Protein AF-A0A3M1FRE9-F1 (afdb_monomer)

Mean predicted aligned error: 2.95 Å

Radius of gyration: 11.67 Å; Cα contacts (8 Å, |Δi|>4): 40; chains: 1; bounding box: 30×22×30 Å

Solvent-accessible surface area (backbone atoms only — not comparable to full-atom values): 2835 Å² total; per-residue (Å²): 138,90,85,87,84,84,88,86,76,72,72,36,71,89,46,54,88,74,25,38,95,94,45,35,44,50,69,41,50,89,82,77,81,50,27,51,52,66,72,73,108

Foldseek 3Di:
DDDDDDDPDDQQVVPPPQGDPVRHQQQDDPPVPGGVVVVVD

Secondary str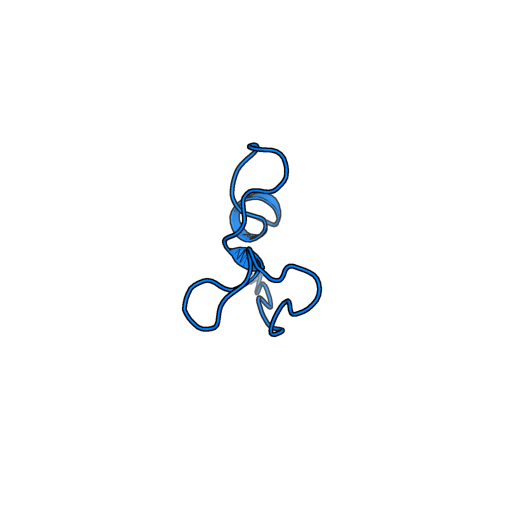ucture (DSSP, 8-state):
------------GGGTTT-BTTB-GGG--SSSSS-TTTTT-

Structure (mmCIF, N/CA/C/O backbone):
data_AF-A0A3M1FRE9-F1
#
_entry.id   AF-A0A3M1FRE9-F1
#
loop_
_atom_site.group_PDB
_atom_site.id
_atom_site.type_symbol
_atom_site.label_atom_id
_atom_site.label_alt_id
_atom_site.label_comp_id
_atom_site.label_asym_id
_atom_site.label_entity_id
_atom_site.label_seq_id
_atom_site.pdbx_PDB_ins_code
_atom_site.Cartn_x
_atom_site.Cartn_y
_atom_site.Cartn_z
_atom_site.occupancy
_atom_site.B_iso_or_equiv
_atom_site.auth_seq_id
_atom_site.auth_comp_id
_atom_site.auth_asym_id
_atom_site.auth_atom_id
_atom_site.pdbx_PDB_model_num
ATOM 1 N N . MET A 1 1 ? -23.777 2.568 16.850 1.00 77.44 1 MET A N 1
ATOM 2 C CA . MET A 1 1 ? -22.307 2.485 16.732 1.00 77.44 1 MET A CA 1
ATOM 3 C C . MET A 1 1 ? -21.993 2.136 15.289 1.00 77.44 1 MET A C 1
ATOM 5 O O . MET A 1 1 ? -22.527 1.139 14.818 1.00 77.44 1 MET A O 1
ATOM 9 N N . THR A 1 2 ? -21.217 2.956 14.585 1.00 93.00 2 THR A N 1
ATOM 10 C CA . THR A 1 2 ? -20.903 2.726 13.166 1.00 93.00 2 THR A CA 1
ATOM 11 C C . THR A 1 2 ? -19.443 2.322 13.048 1.00 93.00 2 THR A C 1
ATOM 13 O O . THR A 1 2 ? -18.576 3.016 13.569 1.00 93.00 2 THR A O 1
ATOM 16 N N . TYR A 1 3 ? -19.183 1.200 12.382 1.00 95.56 3 TYR A N 1
ATOM 17 C CA . TYR A 1 3 ? -17.837 0.698 12.120 1.00 95.56 3 TYR A CA 1
ATOM 18 C C . TYR A 1 3 ? -17.503 0.868 10.643 1.00 95.56 3 TYR A C 1
ATOM 20 O O . TYR A 1 3 ? -18.375 0.720 9.787 1.00 95.56 3 TYR A O 1
ATOM 28 N N . ILE A 1 4 ? -16.235 1.153 10.357 1.00 95.19 4 ILE A N 1
ATOM 29 C CA . ILE A 1 4 ? -15.719 1.293 8.996 1.00 95.19 4 ILE A CA 1
ATOM 30 C C . ILE A 1 4 ? -14.708 0.176 8.761 1.00 95.19 4 ILE A C 1
ATOM 32 O O . ILE A 1 4 ? -13.824 -0.056 9.584 1.00 95.19 4 ILE A O 1
ATOM 36 N N . VAL A 1 5 ? -14.848 -0.516 7.633 1.00 95.31 5 VAL A N 1
ATOM 37 C CA . VAL A 1 5 ? -13.930 -1.568 7.192 1.00 95.31 5 VAL A CA 1
ATOM 38 C C . VAL A 1 5 ? -13.432 -1.215 5.798 1.00 95.31 5 VAL A C 1
ATOM 40 O O . VAL A 1 5 ? -14.231 -0.990 4.891 1.00 95.31 5 VAL A O 1
ATOM 43 N N . ILE A 1 6 ? -12.112 -1.195 5.618 1.00 95.62 6 ILE A N 1
ATOM 44 C CA . ILE A 1 6 ? -11.468 -0.946 4.325 1.00 95.62 6 ILE A CA 1
ATOM 45 C C . ILE A 1 6 ? -10.952 -2.276 3.773 1.00 95.62 6 ILE A C 1
ATOM 47 O O . ILE A 1 6 ? -10.079 -2.913 4.363 1.00 95.62 6 ILE A O 1
ATOM 51 N N . MET A 1 7 ? -11.467 -2.698 2.616 1.00 95.94 7 MET A N 1
ATOM 52 C CA . MET A 1 7 ? -10.970 -3.891 1.925 1.00 95.94 7 MET A CA 1
ATOM 53 C C . MET A 1 7 ? -9.724 -3.560 1.093 1.00 95.94 7 MET A C 1
ATOM 55 O O . MET A 1 7 ? -9.819 -2.973 0.017 1.00 95.94 7 MET A O 1
ATOM 59 N N . ALA A 1 8 ? -8.549 -3.984 1.560 1.00 95.00 8 ALA A N 1
ATOM 60 C CA . ALA A 1 8 ? -7.259 -3.735 0.906 1.00 95.00 8 ALA A CA 1
ATOM 61 C C . ALA A 1 8 ? -6.695 -4.991 0.205 1.00 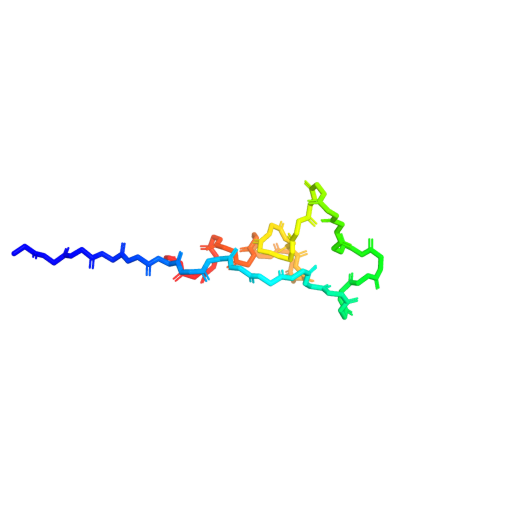95.00 8 ALA A C 1
ATOM 63 O O . ALA A 1 8 ? -5.595 -5.455 0.503 1.00 95.00 8 ALA A O 1
ATOM 64 N N . GLY A 1 9 ? -7.473 -5.569 -0.716 1.00 91.12 9 GLY A N 1
ATOM 65 C CA . GLY A 1 9 ? -7.107 -6.773 -1.474 1.00 91.12 9 GLY A CA 1
ATOM 66 C C . GLY A 1 9 ? -6.629 -6.525 -2.915 1.00 91.12 9 GLY A C 1
ATOM 67 O O . GLY A 1 9 ? -6.672 -5.411 -3.448 1.00 91.12 9 GLY A O 1
ATOM 68 N N . GLY A 1 10 ? -6.231 -7.616 -3.579 1.00 92.50 10 GLY A N 1
ATOM 69 C CA . GLY A 1 10 ? -5.824 -7.654 -4.989 1.00 92.50 10 GLY A CA 1
ATOM 70 C C . GLY A 1 10 ? -4.309 -7.541 -5.203 1.00 92.50 10 GLY A C 1
ATOM 71 O O . GLY A 1 10 ? -3.647 -6.689 -4.624 1.00 92.50 10 GLY A O 1
ATOM 72 N N . GLN A 1 11 ? -3.757 -8.379 -6.090 1.00 86.69 11 GLN A N 1
ATOM 73 C CA . GLN A 1 11 ? -2.300 -8.530 -6.268 1.00 86.69 11 GLN A CA 1
ATOM 74 C C . GLN A 1 11 ? -1.581 -7.308 -6.875 1.00 86.69 11 GLN A C 1
ATOM 76 O O . GLN A 1 11 ? -0.356 -7.215 -6.819 1.00 86.69 11 GLN A O 1
ATOM 81 N N . GLY A 1 12 ? -2.315 -6.369 -7.482 1.00 94.00 12 GLY A N 1
ATOM 82 C CA . GLY A 1 12 ? -1.716 -5.163 -8.059 1.00 94.00 12 GLY A CA 1
ATOM 83 C C . GLY A 1 12 ? -0.755 -5.437 -9.222 1.00 94.00 12 GLY A C 1
ATOM 84 O O . GLY A 1 12 ? 0.203 -4.695 -9.396 1.00 94.00 12 GLY A O 1
ATOM 85 N N . THR A 1 13 ? -0.989 -6.481 -10.025 1.00 95.12 13 THR A N 1
ATOM 86 C CA . THR A 1 13 ? -0.072 -6.921 -11.099 1.00 95.12 13 THR A CA 1
ATOM 87 C C . THR A 1 13 ? 0.213 -5.851 -12.156 1.00 95.12 13 THR A C 1
ATOM 89 O O . THR A 1 13 ? 1.316 -5.812 -12.686 1.00 95.12 13 THR A O 1
ATOM 92 N N . ARG A 1 14 ? -0.727 -4.928 -12.408 1.00 96.69 14 ARG A N 1
ATOM 93 C CA . ARG A 1 14 ? -0.526 -3.774 -13.312 1.00 96.69 14 ARG A CA 1
ATOM 94 C C . ARG A 1 14 ? 0.510 -2.76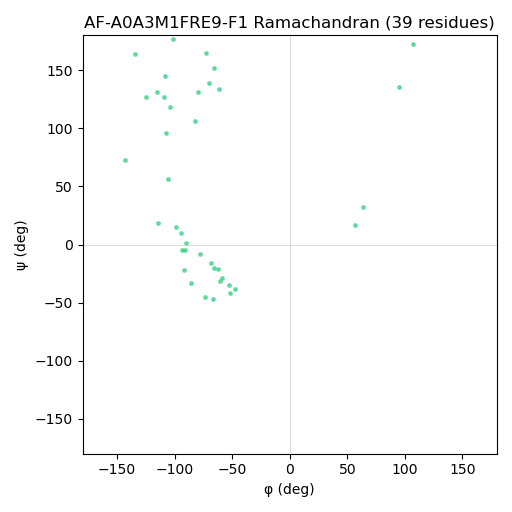8 -12.807 1.00 96.69 14 ARG A C 1
ATOM 96 O O . ARG A 1 14 ? 1.025 -1.989 -13.592 1.00 96.69 14 ARG A O 1
ATOM 103 N N . PHE A 1 15 ? 0.799 -2.786 -11.508 1.00 95.75 15 PHE A N 1
ATOM 104 C CA . PHE A 1 15 ? 1.824 -1.955 -10.886 1.00 95.75 15 PHE A CA 1
ATOM 105 C C . PHE A 1 15 ? 3.164 -2.678 -10.774 1.00 95.75 15 PHE A C 1
ATOM 107 O O . PHE A 1 15 ? 4.047 -2.190 -10.084 1.00 95.75 15 PHE A O 1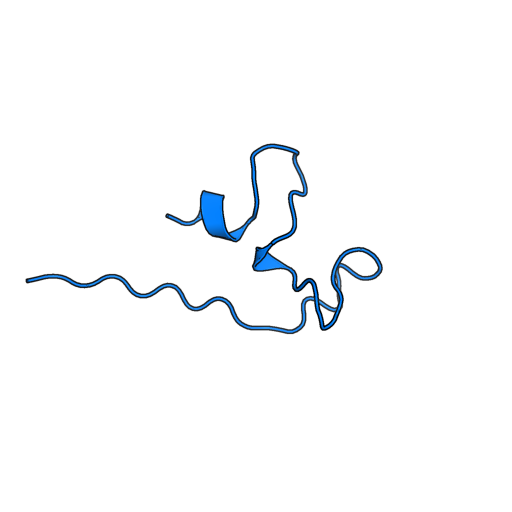
ATOM 114 N N . TRP A 1 16 ? 3.358 -3.844 -11.391 1.00 94.56 16 TRP A N 1
ATOM 115 C CA . TRP A 1 16 ? 4.697 -4.423 -11.501 1.00 94.56 16 TRP A CA 1
ATOM 116 C C . TRP A 1 16 ? 5.595 -3.453 -12.309 1.00 94.56 16 TRP A C 1
ATOM 118 O O . TRP A 1 16 ? 5.138 -2.958 -13.334 1.00 94.56 16 TRP A O 1
ATOM 128 N N . PRO A 1 17 ? 6.841 -3.146 -11.891 1.00 95.19 17 PRO A N 1
ATOM 129 C CA . PRO A 1 17 ? 7.633 -3.802 -10.855 1.00 95.19 17 PRO A CA 1
ATOM 130 C C . PRO A 1 17 ? 7.475 -3.251 -9.421 1.00 95.19 17 PRO A C 1
ATOM 132 O O . PRO A 1 17 ? 8.133 -3.732 -8.503 1.00 95.19 17 PRO A O 1
ATOM 135 N N . LEU A 1 18 ? 6.625 -2.257 -9.209 1.00 94.69 18 LEU A N 1
ATOM 136 C CA . LEU A 1 18 ? 6.445 -1.600 -7.914 1.00 94.69 18 LEU A CA 1
ATOM 137 C C . LEU A 1 18 ? 5.668 -2.483 -6.924 1.00 94.69 18 LEU A C 1
ATOM 139 O O . LEU A 1 18 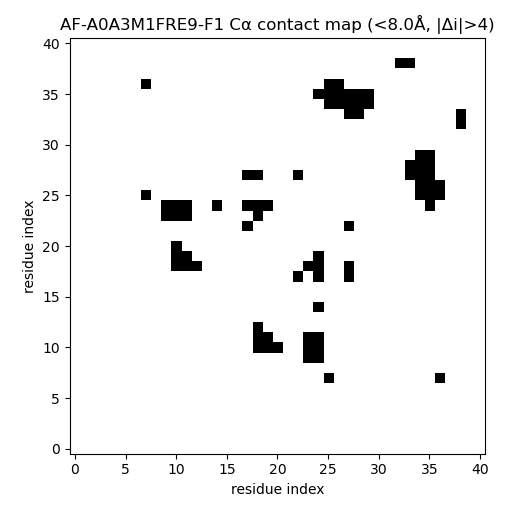? 6.092 -2.651 -5.787 1.00 94.69 18 LEU A O 1
ATOM 143 N N . SER A 1 19 ? 4.568 -3.108 -7.361 1.00 97.06 19 SER A N 1
ATOM 144 C CA . SER A 1 19 ? 3.818 -4.070 -6.536 1.00 97.06 19 SER A CA 1
ATOM 145 C C . SER A 1 19 ? 4.504 -5.439 -6.529 1.00 97.06 19 SER A C 1
ATOM 147 O O . SER A 1 19 ? 4.848 -5.999 -7.578 1.00 97.06 19 SER A O 1
ATOM 149 N N . ARG A 1 20 ? 4.692 -6.006 -5.338 1.00 96.19 20 ARG A N 1
ATOM 150 C CA . ARG A 1 20 ? 5.293 -7.326 -5.089 1.00 96.19 20 ARG A CA 1
ATOM 151 C C . ARG A 1 20 ? 4.459 -8.091 -4.072 1.00 96.19 20 ARG A C 1
ATOM 153 O O . ARG A 1 20 ? 3.693 -7.497 -3.325 1.00 96.19 20 ARG A O 1
ATOM 160 N N . LYS A 1 21 ? 4.665 -9.409 -3.976 1.00 93.44 21 LYS A N 1
ATOM 161 C CA . LYS A 1 21 ? 3.981 -10.253 -2.979 1.00 93.44 21 LYS A CA 1
ATOM 162 C C . LYS A 1 21 ? 4.120 -9.703 -1.551 1.00 93.44 21 LYS A C 1
ATOM 164 O O . LYS A 1 21 ? 3.138 -9.663 -0.823 1.00 93.44 21 LYS A O 1
ATOM 169 N N . ASN A 1 22 ? 5.317 -9.230 -1.196 1.00 94.00 22 ASN A N 1
ATOM 170 C CA . ASN A 1 22 ? 5.614 -8.679 0.132 1.00 9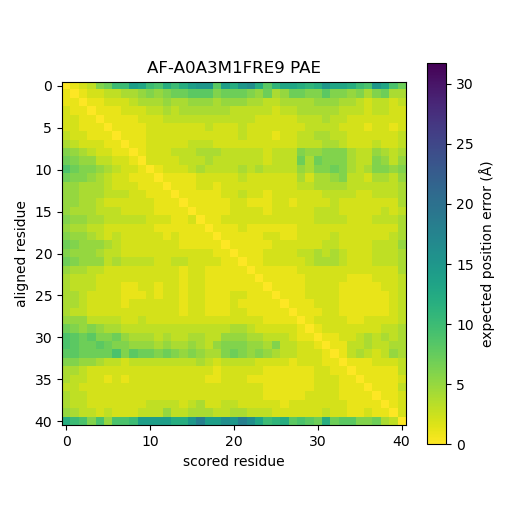4.00 22 ASN A CA 1
ATOM 171 C C . ASN A 1 22 ? 5.385 -7.158 0.229 1.00 94.00 22 ASN A C 1
ATOM 173 O O . ASN A 1 22 ? 5.521 -6.593 1.307 1.00 94.00 22 ASN A O 1
ATOM 177 N N . PHE A 1 23 ? 5.056 -6.492 -0.883 1.00 95.25 23 PHE A N 1
ATOM 178 C CA . PHE A 1 23 ? 4.785 -5.054 -0.934 1.00 95.25 23 PHE A CA 1
ATOM 179 C C . PHE A 1 23 ? 3.646 -4.770 -1.932 1.00 95.25 23 PHE A C 1
ATOM 181 O O . PHE A 1 23 ? 3.897 -4.359 -3.069 1.00 95.25 23 PHE A O 1
ATOM 188 N N . PRO A 1 24 ? 2.393 -5.107 -1.569 1.00 96.31 24 PRO A N 1
ATOM 189 C CA . PRO A 1 24 ? 1.245 -4.996 -2.466 1.00 96.31 24 PRO A CA 1
ATOM 190 C C . PRO A 1 24 ? 0.812 -3.541 -2.694 1.00 96.31 24 PRO A C 1
ATOM 192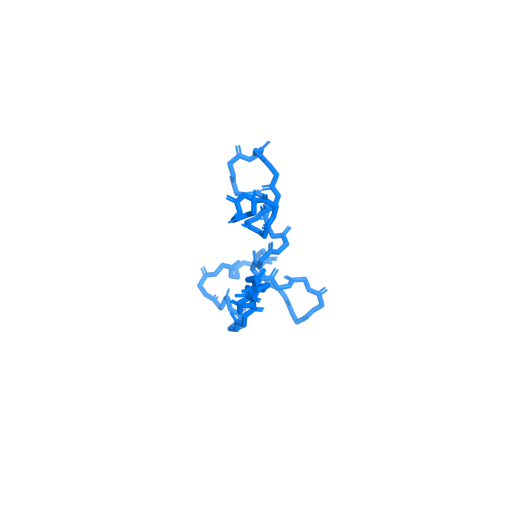 O O . PRO A 1 24 ? 1.174 -2.635 -1.942 1.00 96.31 24 PRO A O 1
ATOM 195 N N . LYS A 1 25 ? -0.017 -3.329 -3.726 1.00 97.00 25 LYS A N 1
ATOM 196 C CA . LYS A 1 25 ? -0.395 -1.998 -4.236 1.00 97.00 25 LYS A CA 1
ATOM 197 C C . LYS A 1 25 ? -0.815 -0.988 -3.163 1.00 97.00 25 LYS A C 1
ATOM 199 O O . LYS A 1 25 ? -0.485 0.182 -3.291 1.00 97.00 25 LYS A O 1
ATOM 204 N N . GLN A 1 26 ? -1.529 -1.414 -2.120 1.00 96.56 26 GLN A N 1
ATOM 205 C CA . GLN A 1 26 ? -2.069 -0.521 -1.095 1.00 96.56 26 GLN A CA 1
ATOM 206 C C . GLN A 1 26 ? -0.980 0.231 -0.313 1.00 96.56 26 GLN A C 1
ATOM 208 O O . GLN A 1 26 ? -1.262 1.289 0.237 1.00 96.56 26 GLN A O 1
ATOM 213 N N . PHE A 1 27 ? 0.259 -0.269 -0.307 1.00 95.88 27 PHE A N 1
ATOM 214 C CA . PHE A 1 27 ? 1.399 0.385 0.340 1.00 95.88 27 PHE A CA 1
ATOM 215 C C . PHE A 1 27 ? 2.215 1.276 -0.606 1.00 95.88 27 PHE A C 1
ATOM 217 O O 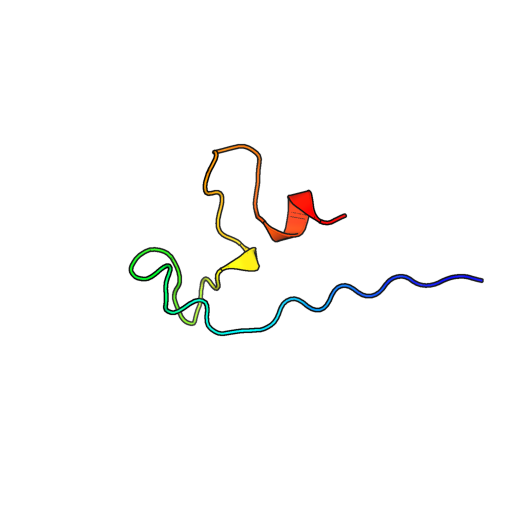. PHE A 1 27 ? 3.130 1.962 -0.158 1.00 95.88 27 PHE A O 1
ATOM 224 N N . LEU A 1 28 ? 1.896 1.299 -1.905 1.00 95.94 28 LEU A N 1
ATOM 225 C CA . LEU A 1 28 ? 2.585 2.154 -2.869 1.00 95.94 28 LEU A CA 1
ATOM 226 C C . LEU A 1 28 ? 2.228 3.624 -2.644 1.00 95.94 28 LEU A C 1
ATOM 228 O O . LEU A 1 28 ? 1.061 3.955 -2.447 1.00 95.94 28 LEU A O 1
ATOM 232 N N . SER A 1 29 ? 3.231 4.492 -2.754 1.00 96.44 29 SER A N 1
ATOM 233 C CA . SER A 1 29 ? 3.083 5.947 -2.818 1.00 96.44 29 SER A CA 1
ATOM 234 C C . SER A 1 29 ? 3.384 6.385 -4.250 1.00 96.44 29 SER A C 1
ATOM 236 O O . SER A 1 29 ? 4.543 6.461 -4.646 1.00 96.44 29 SER A O 1
ATOM 238 N N . ILE A 1 30 ? 2.343 6.552 -5.070 1.00 93.62 30 ILE A N 1
ATOM 239 C CA . ILE A 1 30 ? 2.492 6.759 -6.526 1.00 93.62 30 ILE A CA 1
ATOM 240 C C . ILE A 1 30 ? 2.726 8.236 -6.861 1.00 93.62 30 ILE A C 1
ATOM 242 O O . ILE A 1 30 ? 3.449 8.562 -7.795 1.00 93.62 30 ILE A O 1
ATOM 246 N N . ASP A 1 31 ? 2.128 9.128 -6.085 1.00 93.12 31 ASP A N 1
ATOM 247 C CA . ASP A 1 31 ? 2.169 10.581 -6.246 1.00 93.12 31 ASP A CA 1
ATOM 248 C C . ASP A 1 31 ? 2.894 11.272 -5.082 1.00 93.12 31 ASP A C 1
ATOM 250 O O . ASP A 1 31 ? 2.719 12.465 -4.860 1.00 93.12 31 ASP A O 1
ATOM 254 N N . ASN A 1 32 ? 3.699 10.518 -4.324 1.00 91.00 32 ASN A N 1
ATOM 255 C CA . ASN A 1 32 ? 4.441 10.996 -3.154 1.00 91.00 32 ASN A CA 1
ATOM 256 C C . ASN A 1 32 ? 3.571 11.634 -2.050 1.00 91.00 32 ASN A C 1
ATOM 258 O O . ASN A 1 32 ? 4.106 12.295 -1.165 1.00 91.00 32 ASN A O 1
ATOM 262 N N . SER A 1 33 ? 2.252 11.405 -2.054 1.00 94.00 33 SER A N 1
ATOM 263 C CA . SER A 1 33 ? 1.315 11.948 -1.057 1.00 94.00 33 SER A CA 1
ATOM 264 C C . SER A 1 33 ? 0.957 10.953 0.058 1.00 94.00 33 SER A C 1
ATOM 266 O O . SER A 1 33 ? 0.006 11.157 0.809 1.00 94.00 33 SER A O 1
ATOM 268 N N . GLY A 1 34 ? 1.735 9.874 0.184 1.00 95.19 34 GLY A N 1
ATOM 269 C CA . GLY A 1 34 ? 1.489 8.772 1.112 1.00 95.19 34 GLY A CA 1
ATOM 270 C C . GLY A 1 34 ? 1.013 7.511 0.394 1.00 95.19 34 GLY A C 1
ATOM 271 O O . GLY A 1 34 ? 0.765 7.502 -0.813 1.00 95.19 34 GLY A O 1
ATOM 272 N N . SER A 1 35 ? 0.917 6.409 1.136 1.00 96.25 35 SER A N 1
ATOM 273 C CA . SER A 1 35 ? 0.450 5.145 0.563 1.00 96.25 35 SER A CA 1
ATOM 274 C C . SER A 1 35 ? -1.016 5.226 0.130 1.00 96.25 35 SER A C 1
ATOM 276 O O . SER A 1 35 ? -1.815 5.943 0.735 1.00 96.25 35 SER A O 1
ATOM 278 N N . LEU A 1 36 ? -1.408 4.438 -0.875 1.00 95.19 36 LEU A N 1
ATOM 279 C CA . LEU A 1 36 ? -2.812 4.349 -1.302 1.00 95.19 36 LEU A CA 1
ATOM 280 C C . LEU A 1 36 ? -3.761 4.025 -0.134 1.00 95.19 36 LEU A C 1
ATOM 282 O O . LEU A 1 36 ? -4.878 4.536 -0.095 1.00 95.19 36 LEU A O 1
ATOM 286 N N . LEU A 1 37 ? -3.318 3.207 0.829 1.00 96.00 37 LEU A N 1
ATOM 287 C CA . LEU A 1 37 ? -4.101 2.881 2.019 1.00 96.00 37 LEU A CA 1
ATOM 288 C C . LEU A 1 37 ? -4.301 4.101 2.925 1.00 96.00 37 LEU A C 1
ATOM 290 O O . LEU A 1 37 ? -5.428 4.370 3.326 1.00 96.00 37 LEU A O 1
ATOM 294 N N . GLN A 1 38 ? -3.233 4.854 3.205 1.00 95.56 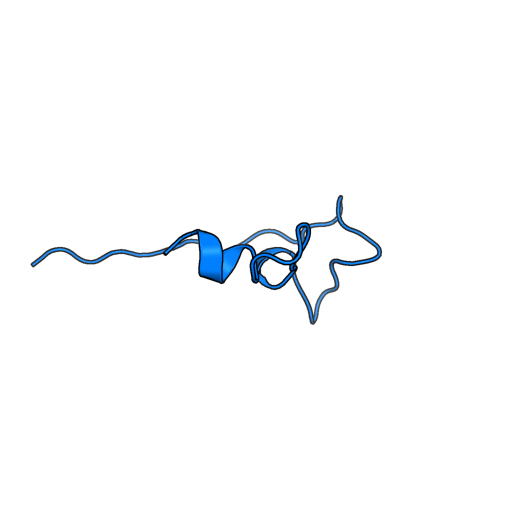38 GLN A N 1
ATOM 295 C CA . GLN A 1 38 ? -3.301 6.077 4.019 1.00 95.56 38 GLN A CA 1
ATOM 296 C C . GLN A 1 38 ? -4.213 7.136 3.399 1.00 95.56 38 GLN A C 1
ATOM 298 O O . GLN A 1 38 ? -4.856 7.875 4.124 1.00 95.56 38 GLN A O 1
ATOM 303 N N . ARG A 1 39 ? -4.299 7.188 2.068 1.00 95.12 39 ARG A N 1
ATOM 304 C CA . ARG A 1 39 ? -5.160 8.137 1.350 1.00 95.12 39 ARG A CA 1
ATOM 305 C C . ARG A 1 39 ? -6.644 7.756 1.319 1.00 95.12 39 ARG A C 1
ATOM 307 O O . ARG A 1 39 ? -7.444 8.533 0.810 1.00 95.12 39 ARG A O 1
ATOM 314 N N . THR A 1 40 ? -7.003 6.553 1.773 1.00 93.19 40 THR A N 1
ATOM 315 C CA . THR A 1 40 ? -8.393 6.058 1.753 1.00 93.19 40 THR A CA 1
ATOM 316 C C . THR A 1 40 ? -9.147 6.365 3.055 1.00 93.19 40 THR A C 1
ATOM 318 O O . THR A 1 40 ? -10.377 6.364 3.041 1.00 93.19 40 THR A O 1
ATOM 321 N N . ALA A 1 41 ? -8.430 6.589 4.162 1.00 76.25 41 ALA A N 1
ATOM 322 C CA . ALA A 1 41 ? -8.985 6.830 5.496 1.00 76.25 41 ALA A CA 1
ATOM 323 C C . ALA A 1 41 ? -8.912 8.308 5.896 1.00 76.25 41 ALA A C 1
ATOM 325 O O . ALA A 1 41 ? -7.978 8.996 5.428 1.00 76.25 41 ALA A O 1
#

Sequence (41 aa):
MTYIVIMAGGQGTRFWPLSRKNFPKQFLSIDNSGSLLQRTA

pLDDT: mean 93.85, std 4.3, range [76.25, 97.06]